Protein AF-A0A6M0LCG8-F1 (afdb_monomer)

Radius of gyration: 19.14 Å; Cα contacts (8 Å, |Δi|>4): 130; chains: 1; bounding box: 50×24×56 Å

Secondary structure (DSSP, 8-state):
-HHHHHHHHHHHHHHHHHHHHHHHHHHHH--HHHHHHHTHHHHHHH-TTS-HHHHHHHHHHHHHHHHHHHHHHHHHHHHHHHHHHSGGGHHHHHHHHHHHHHHHHHHTTTTTHHHHHHHHHHHHHHHHHHHHHHHTT--

Nearest PDB structures (foldseek):
  7unj-assembly1_B  TM=3.112E-01  e=6.927E+00  synthetic construct

pLDDT: mean 85.24, std 6.28, range [54.03, 93.94]

Solvent-accessible surface area (backbone atoms only — not comparable to full-atom values): 7179 Å² total; per-residue (Å²): 108,72,68,56,53,52,53,48,52,50,53,49,48,53,51,47,47,56,56,51,49,49,52,29,50,51,47,66,73,52,50,71,73,60,36,58,76,64,51,41,62,63,51,38,75,75,40,80,84,57,50,75,65,58,49,52,52,49,49,39,51,48,27,51,42,38,53,52,28,52,53,54,32,50,54,30,47,53,52,17,52,58,26,59,75,38,79,90,36,30,73,60,18,23,54,26,23,43,50,28,15,51,41,34,25,62,40,46,73,50,77,42,39,71,59,16,48,53,28,42,52,52,18,52,49,32,50,55,55,47,53,55,56,52,58,67,70,78,106

Sequence (139 aa):
MKRFFFWGNIINWTIMLILIGSVASIFNQQTIETYEKTLFPFFNQINETLTLKESFESVKAMAVTFAIALILTLIFLMIGNYLLSRDRYLLVAMSAFLLCGVITFIGTQGILSINALFFWMSMGFCLYRRNIQLEDVEK

Mean predicted aligned error: 6.44 Å

Foldseek 3Di:
DLVVLLVLLVVLLVVLCVVLVVQLVCLQPDDLVNCVVPPCVVVCVVPVPDDSVRVSVVSNVLSVLSVVLSVLLVVLSVVLSVVSVVLVRLVSSLVSLLVSLVSVCVSNVNPVNVSSVSSNVVSVVSVVSVVVVVVVVVD

Structure (mmCIF, N/CA/C/O backbone):
data_AF-A0A6M0LCG8-F1
#
_entry.id   AF-A0A6M0LCG8-F1
#
loop_
_atom_site.group_PDB
_atom_site.id
_atom_site.type_symbol
_atom_site.label_atom_id
_atom_site.label_alt_id
_atom_site.label_comp_id
_atom_site.label_asym_id
_atom_site.label_entity_id
_atom_site.label_seq_id
_atom_site.pdbx_PDB_ins_code
_atom_site.Cartn_x
_atom_site.Cartn_y
_atom_site.Cartn_z
_atom_site.occupancy
_atom_site.B_iso_or_equiv
_atom_site.auth_seq_id
_atom_site.auth_comp_id
_atom_site.auth_asym_id
_atom_site.auth_atom_id
_atom_site.pdbx_PDB_model_num
ATOM 1 N N . MET A 1 1 ? -14.198 12.683 14.250 1.00 69.44 1 MET A N 1
ATOM 2 C CA . MET A 1 1 ? -13.258 11.600 13.870 1.00 69.44 1 MET A CA 1
ATOM 3 C C . MET A 1 1 ? -13.638 10.830 12.598 1.00 69.44 1 MET A C 1
ATOM 5 O O . MET A 1 1 ? -12.769 10.717 11.750 1.00 69.44 1 MET A O 1
ATOM 9 N N . LYS A 1 2 ? -14.884 10.361 12.370 1.00 71.88 2 LYS A N 1
ATOM 10 C CA . LYS A 1 2 ? -15.228 9.616 11.125 1.00 71.88 2 LYS A CA 1
ATOM 11 C C . LYS A 1 2 ? -14.844 10.340 9.823 1.00 71.88 2 LYS A C 1
ATOM 13 O O . LYS A 1 2 ? -14.242 9.744 8.942 1.00 71.88 2 LYS A O 1
ATOM 18 N N . ARG A 1 3 ? -15.153 11.643 9.728 1.00 80.19 3 ARG A N 1
ATOM 19 C CA . ARG A 1 3 ? -14.800 12.479 8.565 1.00 80.19 3 ARG A CA 1
ATOM 20 C C . ARG A 1 3 ? -13.286 12.580 8.357 1.00 80.19 3 ARG A C 1
ATOM 22 O O . ARG A 1 3 ? -12.849 12.566 7.220 1.00 80.19 3 ARG A O 1
ATOM 29 N N . PHE A 1 4 ? -12.504 12.639 9.436 1.00 83.56 4 PHE A N 1
ATOM 30 C CA . PHE A 1 4 ? -11.043 12.714 9.358 1.00 83.56 4 PHE A CA 1
ATOM 31 C C . PHE A 1 4 ? -10.456 11.454 8.715 1.00 83.56 4 PHE A C 1
ATOM 33 O O . PHE A 1 4 ? -9.719 11.568 7.748 1.00 83.56 4 PHE A O 1
ATOM 40 N N . PHE A 1 5 ? -10.851 10.263 9.177 1.00 81.81 5 PHE A N 1
ATOM 41 C CA . PHE A 1 5 ? -10.382 9.004 8.586 1.00 81.81 5 PHE A CA 1
ATOM 42 C C . PHE A 1 5 ? -10.896 8.792 7.161 1.00 81.81 5 PHE A C 1
ATOM 44 O O . PHE A 1 5 ? -10.146 8.326 6.315 1.00 81.81 5 PHE A O 1
ATOM 51 N N . PHE A 1 6 ? -12.134 9.194 6.860 1.00 84.62 6 PHE A N 1
ATOM 52 C CA . PHE A 1 6 ? -12.662 9.143 5.496 1.00 84.62 6 PHE A CA 1
ATOM 53 C C . PHE A 1 6 ? -11.837 10.005 4.526 1.00 84.62 6 PHE A C 1
ATOM 55 O O . PHE A 1 6 ? -11.365 9.507 3.507 1.00 84.62 6 PHE A O 1
ATOM 62 N N . TRP A 1 7 ? -11.607 11.280 4.860 1.00 88.00 7 TRP A N 1
ATOM 63 C CA . TRP A 1 7 ? -10.782 12.171 4.037 1.00 88.00 7 TRP A CA 1
ATOM 64 C C . TRP A 1 7 ? -9.316 11.736 4.008 1.00 88.00 7 TRP A C 1
ATOM 66 O O . TRP A 1 7 ? -8.704 11.754 2.946 1.00 88.00 7 TRP A O 1
ATOM 76 N N . GLY A 1 8 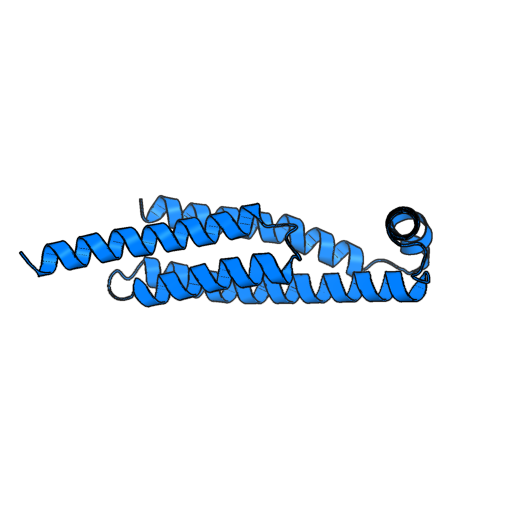? -8.771 11.278 5.137 1.00 89.12 8 GLY A N 1
ATOM 77 C CA . GLY A 1 8 ? -7.412 10.742 5.225 1.00 89.12 8 GLY A CA 1
ATOM 78 C C . GLY A 1 8 ? -7.205 9.528 4.320 1.00 89.12 8 GLY A C 1
ATOM 79 O O . GLY A 1 8 ? -6.218 9.470 3.597 1.00 89.12 8 GLY A O 1
ATOM 80 N N . ASN A 1 9 ? -8.173 8.611 4.275 1.00 88.38 9 ASN A N 1
ATOM 81 C CA . ASN A 1 9 ? -8.171 7.456 3.378 1.00 88.38 9 ASN A CA 1
ATOM 82 C C . ASN A 1 9 ? -8.202 7.860 1.895 1.00 88.38 9 ASN A C 1
ATOM 84 O O . ASN A 1 9 ? -7.503 7.251 1.088 1.00 88.38 9 ASN A O 1
ATOM 88 N N . ILE A 1 10 ? -8.982 8.887 1.534 1.00 89.19 10 ILE A N 1
ATOM 89 C CA . ILE A 1 10 ? -9.024 9.415 0.160 1.00 89.19 10 ILE A CA 1
ATOM 90 C C . ILE A 1 10 ? -7.684 10.050 -0.210 1.00 89.19 10 ILE A C 1
ATOM 92 O O . ILE A 1 10 ? -7.137 9.736 -1.260 1.00 89.19 10 ILE A O 1
ATOM 96 N N . ILE A 1 11 ? -7.130 10.902 0.658 1.00 92.94 11 ILE A N 1
ATOM 97 C CA . ILE A 1 11 ? -5.829 11.547 0.428 1.00 92.94 11 ILE A CA 1
ATOM 98 C C . ILE A 1 11 ? -4.732 10.489 0.279 1.00 92.94 11 ILE A C 1
ATOM 100 O O . ILE A 1 11 ? -3.964 10.540 -0.679 1.00 92.94 11 ILE A O 1
ATOM 104 N N . ASN A 1 12 ? -4.697 9.502 1.181 1.00 90.88 12 ASN A N 1
ATOM 105 C CA . ASN A 1 12 ? -3.750 8.390 1.127 1.00 90.88 12 ASN A CA 1
ATOM 106 C C . ASN A 1 12 ? -3.824 7.658 -0.220 1.00 90.88 12 ASN A C 1
ATOM 108 O O . ASN A 1 12 ? -2.799 7.392 -0.844 1.00 90.88 12 ASN A O 1
ATOM 112 N N . TRP A 1 13 ? -5.036 7.382 -0.699 1.00 89.75 13 TRP A N 1
ATOM 113 C CA . TRP A 1 13 ? -5.242 6.706 -1.973 1.00 89.75 13 TRP A CA 1
ATOM 114 C C . TRP A 1 13 ? -4.858 7.561 -3.185 1.00 89.75 13 TRP A C 1
ATOM 116 O O . TRP A 1 13 ? -4.223 7.056 -4.108 1.00 89.75 13 TRP A O 1
ATOM 126 N N . THR A 1 14 ? -5.150 8.862 -3.171 1.00 91.31 14 THR A N 1
ATOM 127 C CA . THR A 1 14 ? -4.704 9.787 -4.224 1.00 91.31 14 THR A CA 1
ATOM 128 C C . THR A 1 14 ? -3.179 9.839 -4.309 1.00 91.31 14 THR A C 1
ATOM 130 O O . THR A 1 14 ? -2.621 9.811 -5.403 1.00 91.31 14 THR A O 1
ATOM 133 N N . ILE A 1 15 ? -2.487 9.856 -3.166 1.00 90.44 15 ILE A N 1
ATOM 134 C CA . ILE A 1 15 ? -1.021 9.784 -3.128 1.00 90.44 15 ILE A CA 1
ATOM 135 C C . ILE A 1 15 ? -0.541 8.465 -3.747 1.00 90.44 15 ILE A C 1
ATOM 137 O O . ILE A 1 15 ? 0.361 8.481 -4.584 1.00 90.44 15 ILE A O 1
ATOM 141 N N . MET A 1 16 ? -1.166 7.334 -3.401 1.00 89.38 16 MET A N 1
ATOM 142 C CA . MET A 1 16 ? -0.829 6.041 -4.005 1.00 89.38 16 MET A CA 1
ATOM 143 C C . MET A 1 16 ? -1.036 6.029 -5.518 1.00 89.38 16 MET A C 1
ATOM 145 O O . MET A 1 16 ? -0.183 5.507 -6.230 1.00 89.38 16 MET A O 1
ATOM 149 N N . LEU A 1 17 ? -2.123 6.618 -6.021 1.00 89.06 17 LEU A N 1
ATOM 150 C CA . LEU A 1 17 ? -2.353 6.737 -7.459 1.00 89.06 17 LEU A CA 1
ATOM 151 C C . LEU A 1 17 ? -1.254 7.530 -8.154 1.00 89.06 17 LEU A C 1
ATOM 153 O O . LEU A 1 17 ? -0.779 7.107 -9.203 1.00 89.06 17 LEU A O 1
ATOM 157 N N . ILE A 1 18 ? -0.860 8.673 -7.593 1.00 90.00 18 ILE A N 1
ATOM 158 C CA . ILE A 1 18 ? 0.171 9.515 -8.202 1.00 90.00 18 ILE A CA 1
ATOM 159 C C . ILE A 1 18 ? 1.500 8.762 -8.214 1.00 90.00 18 ILE A C 1
ATOM 161 O O . ILE A 1 18 ? 2.142 8.687 -9.258 1.00 90.00 18 ILE A O 1
ATOM 165 N N . LEU A 1 19 ? 1.896 8.162 -7.091 1.00 86.69 19 LEU A N 1
ATOM 166 C CA . LEU A 1 19 ? 3.176 7.464 -6.982 1.00 86.69 19 LEU A CA 1
ATOM 167 C C . LEU A 1 19 ? 3.202 6.192 -7.834 1.00 86.69 19 LEU A C 1
ATOM 169 O O . LEU A 1 19 ? 4.024 6.070 -8.740 1.00 86.69 19 LEU A O 1
ATOM 173 N N . ILE A 1 20 ? 2.281 5.258 -7.591 1.00 86.00 20 ILE A N 1
ATOM 174 C CA . ILE A 1 20 ? 2.269 3.971 -8.290 1.00 86.00 20 ILE A CA 1
ATOM 175 C C . ILE A 1 20 ? 1.852 4.147 -9.747 1.00 86.00 20 ILE A C 1
ATOM 177 O O . ILE A 1 20 ? 2.461 3.546 -10.626 1.00 86.00 20 ILE A O 1
ATOM 181 N N . GLY A 1 21 ? 0.827 4.954 -10.019 1.00 82.56 21 GLY A N 1
ATOM 182 C CA . GLY A 1 21 ? 0.331 5.163 -11.377 1.00 82.56 21 GLY A CA 1
ATOM 183 C C . GLY A 1 21 ? 1.394 5.778 -12.281 1.00 82.56 21 GLY A C 1
ATOM 184 O O . GLY A 1 21 ? 1.576 5.308 -13.403 1.00 82.56 21 GLY A O 1
ATOM 185 N N . SER A 1 22 ? 2.162 6.750 -11.776 1.00 83.94 22 SER A N 1
ATOM 186 C CA . SER A 1 22 ? 3.276 7.328 -12.537 1.00 83.94 22 SER A CA 1
ATOM 187 C C . SER A 1 22 ? 4.377 6.299 -12.788 1.00 83.94 22 SER A C 1
ATOM 189 O O . SER A 1 22 ? 4.801 6.132 -13.928 1.00 83.94 22 SER A O 1
ATOM 191 N N . VAL A 1 23 ? 4.799 5.556 -11.758 1.00 82.12 23 VAL A N 1
ATOM 192 C CA . VAL A 1 23 ? 5.846 4.525 -11.885 1.00 82.12 23 VAL A CA 1
ATOM 193 C C . VAL A 1 23 ? 5.427 3.413 -12.850 1.00 82.12 23 VAL A C 1
ATOM 195 O O . VAL A 1 23 ? 6.178 3.067 -13.760 1.00 82.12 23 VAL A O 1
ATOM 198 N N . ALA A 1 24 ? 4.208 2.890 -12.709 1.00 83.31 24 ALA A N 1
ATOM 199 C CA . ALA A 1 24 ? 3.679 1.852 -13.585 1.00 83.31 24 ALA A CA 1
ATOM 200 C C . ALA A 1 24 ? 3.550 2.344 -15.036 1.00 83.31 24 ALA A C 1
ATOM 202 O O . ALA A 1 24 ? 3.873 1.602 -15.962 1.00 83.31 24 ALA A O 1
ATOM 203 N N . SER A 1 25 ? 3.130 3.597 -15.246 1.00 81.38 25 SER A N 1
ATOM 204 C CA . SER A 1 25 ? 3.049 4.193 -16.582 1.00 81.38 25 SER A CA 1
ATOM 205 C C . SER A 1 25 ? 4.426 4.338 -17.228 1.00 81.38 25 SER A C 1
ATOM 207 O O . SER A 1 25 ? 4.582 3.977 -18.394 1.00 81.38 25 SER A O 1
ATOM 209 N N . ILE A 1 26 ? 5.420 4.828 -16.478 1.00 83.81 26 ILE A N 1
ATOM 210 C CA . ILE A 1 26 ? 6.801 4.972 -16.959 1.00 83.81 26 ILE A CA 1
ATOM 211 C C . ILE A 1 26 ? 7.334 3.604 -17.387 1.00 83.81 26 ILE A C 1
ATOM 213 O O . ILE A 1 26 ? 7.733 3.441 -18.535 1.00 83.81 26 ILE A O 1
ATOM 217 N N . PHE A 1 27 ? 7.256 2.597 -16.516 1.00 81.94 27 PHE A N 1
ATOM 218 C CA . PHE A 1 27 ? 7.800 1.266 -16.798 1.00 81.94 27 PHE A CA 1
ATOM 219 C C . PHE A 1 27 ? 7.083 0.535 -17.938 1.00 81.94 27 PHE A C 1
ATOM 221 O O . PHE A 1 27 ? 7.718 -0.206 -18.688 1.00 81.94 27 PHE A O 1
ATOM 228 N N . ASN A 1 28 ? 5.775 0.740 -18.105 1.00 80.38 28 ASN A N 1
ATOM 229 C CA . ASN A 1 28 ? 5.025 0.060 -19.158 1.00 80.38 28 ASN A CA 1
ATOM 230 C C . ASN A 1 28 ? 5.281 0.665 -20.552 1.00 80.38 28 ASN A C 1
ATOM 232 O O . ASN A 1 28 ? 5.355 -0.067 -21.539 1.00 80.38 28 ASN A O 1
ATOM 236 N N . GLN A 1 29 ? 5.451 1.989 -20.639 1.00 81.75 29 GLN A N 1
ATOM 237 C CA . GLN A 1 29 ? 5.691 2.697 -21.906 1.00 81.75 29 GLN A CA 1
ATOM 238 C C . GLN A 1 29 ? 7.163 2.684 -22.342 1.00 81.75 29 GLN A C 1
ATOM 240 O O . GLN A 1 29 ? 7.472 3.020 -23.485 1.00 81.75 29 GLN A O 1
ATOM 245 N N . GLN A 1 30 ? 8.079 2.300 -21.453 1.00 82.44 30 GLN A N 1
ATOM 246 C CA . GLN A 1 30 ? 9.508 2.332 -21.728 1.00 82.44 30 GLN A CA 1
ATOM 247 C C . GLN A 1 30 ? 9.928 1.244 -22.729 1.00 82.44 30 GLN A C 1
ATOM 249 O O . GLN A 1 30 ? 9.532 0.078 -22.627 1.00 82.44 30 GLN A O 1
ATOM 254 N N . THR A 1 31 ? 10.767 1.623 -23.696 1.00 84.75 31 THR A N 1
ATOM 255 C CA . THR A 1 31 ? 11.437 0.682 -24.602 1.00 84.75 31 THR A CA 1
ATOM 256 C C . THR A 1 31 ? 12.674 0.088 -23.934 1.00 84.75 31 THR A C 1
ATOM 258 O O . THR A 1 31 ? 13.234 0.662 -22.996 1.00 84.75 31 THR A O 1
ATOM 261 N N . ILE A 1 32 ? 13.131 -1.060 -24.438 1.00 83.38 32 ILE A N 1
ATOM 262 C CA . ILE A 1 32 ? 14.312 -1.734 -23.888 1.00 83.38 32 ILE A CA 1
ATOM 263 C C . ILE A 1 32 ? 15.585 -0.879 -24.028 1.00 83.38 32 ILE A C 1
ATOM 265 O O . ILE A 1 32 ? 16.391 -0.842 -23.107 1.00 83.38 32 ILE A O 1
ATOM 269 N N . GLU A 1 33 ? 15.716 -0.099 -25.107 1.00 84.94 33 GLU A N 1
ATOM 270 C CA . GLU A 1 33 ? 16.847 0.820 -25.315 1.00 84.94 33 GLU A CA 1
ATOM 271 C C . GLU A 1 33 ? 16.861 1.970 -24.299 1.00 84.94 33 GLU A C 1
ATOM 273 O O . GLU A 1 33 ? 17.912 2.364 -23.790 1.00 84.94 33 GLU A O 1
ATOM 278 N N . THR A 1 34 ? 15.690 2.531 -23.977 1.00 83.62 34 THR A N 1
ATOM 279 C CA . THR A 1 34 ? 15.596 3.565 -22.940 1.00 83.62 34 THR A CA 1
ATOM 280 C C . THR A 1 34 ? 15.857 2.965 -21.562 1.00 83.62 34 THR A C 1
ATOM 282 O O . THR A 1 34 ? 16.469 3.615 -20.717 1.00 83.62 34 THR A O 1
ATOM 285 N N . TYR A 1 35 ? 15.412 1.734 -21.313 1.00 83.94 35 TYR A N 1
ATOM 286 C CA . TYR A 1 35 ? 15.680 1.002 -20.075 1.00 83.94 35 TYR A CA 1
ATOM 287 C C . TYR A 1 35 ? 17.171 0.737 -19.855 1.00 83.94 35 TYR A C 1
ATOM 289 O O . TYR A 1 35 ? 17.684 1.050 -18.779 1.00 83.94 35 TYR A O 1
ATOM 297 N N . GLU A 1 36 ? 17.868 0.267 -20.889 1.00 85.94 36 GLU A N 1
ATOM 298 C CA . GLU A 1 36 ? 19.310 0.000 -20.874 1.00 85.94 36 GLU A CA 1
ATOM 299 C C . GLU A 1 36 ? 20.129 1.219 -20.441 1.00 85.94 36 GLU A C 1
ATOM 301 O O . GLU A 1 36 ? 21.064 1.101 -19.655 1.00 85.94 36 GLU A O 1
ATOM 306 N N . LYS A 1 37 ? 19.756 2.409 -20.918 1.00 85.00 37 LYS A N 1
ATOM 307 C CA . LYS A 1 37 ? 20.506 3.643 -20.643 1.00 85.00 37 LYS A CA 1
ATOM 308 C C . LYS A 1 37 ? 20.160 4.306 -19.314 1.00 85.00 37 LYS A C 1
ATOM 310 O O . LYS A 1 37 ? 20.936 5.129 -18.842 1.00 85.00 37 LYS A O 1
ATOM 315 N N . THR A 1 38 ? 18.994 4.011 -18.741 1.00 84.75 38 THR A N 1
ATOM 316 C CA . THR A 1 38 ? 18.476 4.756 -17.580 1.00 84.75 38 THR A CA 1
ATOM 317 C C . THR A 1 38 ? 18.417 3.910 -16.322 1.00 84.75 38 THR A C 1
ATOM 319 O O . THR A 1 38 ? 19.025 4.280 -15.328 1.00 84.75 38 THR A O 1
ATOM 322 N N . LEU A 1 39 ? 17.705 2.783 -16.351 1.00 80.94 39 LEU A N 1
ATOM 323 C CA . LEU A 1 39 ? 17.372 1.992 -15.165 1.00 80.94 39 LEU A CA 1
ATOM 324 C C . LEU A 1 39 ? 18.285 0.780 -15.007 1.00 80.94 39 LEU A C 1
ATOM 326 O O . LEU A 1 39 ? 18.647 0.430 -13.884 1.00 80.94 39 LEU A O 1
ATOM 330 N N . PHE A 1 40 ? 18.694 0.165 -16.116 1.00 82.56 40 PHE A N 1
ATOM 331 C CA . PHE A 1 40 ? 19.560 -1.007 -16.085 1.00 82.56 40 PHE A CA 1
ATOM 332 C C . PHE A 1 40 ? 20.886 -0.791 -15.334 1.00 82.56 40 PHE A C 1
ATOM 334 O O . PHE A 1 40 ? 21.236 -1.676 -14.560 1.00 82.56 40 PHE A O 1
ATOM 341 N N . PRO A 1 41 ? 21.595 0.355 -15.435 1.00 84.06 41 PRO A N 1
ATOM 342 C CA . PRO A 1 41 ? 22.836 0.562 -14.686 1.00 84.06 41 PRO A CA 1
ATOM 343 C C . PRO A 1 41 ? 22.621 0.512 -13.169 1.00 84.06 41 PRO A C 1
ATOM 345 O O . PRO A 1 41 ? 23.448 -0.045 -12.453 1.00 84.06 41 PRO A O 1
ATOM 348 N N . PHE A 1 42 ? 21.489 1.034 -12.682 1.00 81.56 42 PHE A N 1
ATOM 349 C CA . PHE A 1 42 ? 21.137 0.980 -11.262 1.00 81.56 42 PHE A CA 1
ATOM 350 C C . PHE A 1 42 ? 20.791 -0.443 -10.819 1.00 81.56 42 PHE A C 1
ATOM 352 O O . PHE A 1 42 ? 21.254 -0.887 -9.773 1.00 81.56 42 PHE A O 1
ATOM 359 N N . PHE A 1 43 ? 20.007 -1.179 -11.611 1.00 77.81 43 PHE A N 1
ATOM 360 C CA . PHE A 1 43 ? 19.632 -2.554 -11.268 1.00 77.81 43 PHE A CA 1
ATOM 361 C C . PHE A 1 43 ? 20.806 -3.532 -11.377 1.00 77.81 43 PHE A C 1
ATOM 363 O O . PHE A 1 43 ? 20.936 -4.414 -10.533 1.00 77.81 43 PHE A O 1
ATOM 370 N N . ASN A 1 44 ? 21.687 -3.346 -12.358 1.00 78.69 44 ASN A N 1
ATOM 371 C CA . ASN A 1 44 ? 22.866 -4.185 -12.553 1.00 78.69 44 ASN A CA 1
ATOM 372 C C . ASN A 1 44 ? 23.899 -3.995 -11.429 1.00 78.69 44 ASN A C 1
ATOM 374 O O . ASN A 1 44 ? 24.516 -4.961 -11.005 1.00 78.69 44 ASN A O 1
ATOM 378 N N . GLN A 1 45 ? 24.030 -2.781 -10.876 1.00 78.31 45 GLN A N 1
ATOM 379 C CA . GLN A 1 45 ? 24.849 -2.541 -9.675 1.00 78.31 45 GLN A CA 1
ATOM 380 C C . GLN A 1 45 ? 24.333 -3.279 -8.433 1.00 78.31 45 GLN A C 1
ATOM 382 O O . GLN A 1 45 ? 25.106 -3.575 -7.527 1.00 78.31 45 GLN A O 1
ATOM 387 N N . ILE A 1 46 ? 23.026 -3.541 -8.367 1.00 74.19 46 ILE A N 1
ATOM 388 C CA . ILE A 1 46 ? 22.392 -4.226 -7.234 1.00 74.19 46 ILE A CA 1
ATOM 3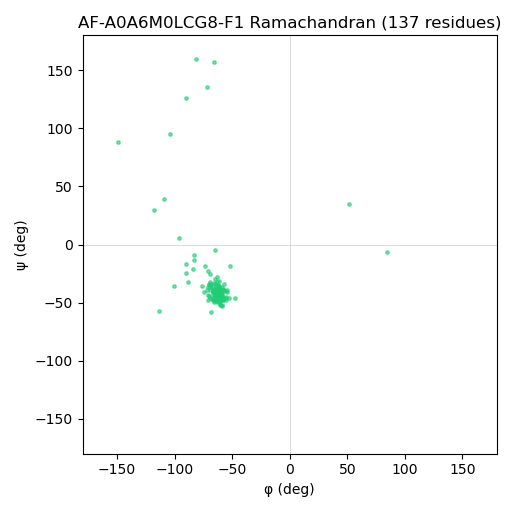89 C C . ILE A 1 46 ? 22.414 -5.744 -7.440 1.00 74.19 46 ILE A C 1
ATOM 391 O O . ILE A 1 46 ? 22.494 -6.492 -6.467 1.00 74.19 46 ILE A O 1
ATOM 395 N N . ASN A 1 47 ? 22.328 -6.211 -8.689 1.00 66.56 47 ASN A N 1
ATOM 396 C CA . ASN A 1 47 ? 22.266 -7.631 -9.001 1.00 66.56 47 ASN A CA 1
ATOM 397 C C . ASN A 1 47 ? 22.905 -7.938 -10.368 1.00 66.56 47 ASN A C 1
ATOM 399 O O . ASN A 1 47 ? 22.219 -7.995 -11.388 1.00 66.56 47 ASN A O 1
ATOM 403 N N . GLU A 1 48 ? 24.219 -8.182 -10.368 1.00 72.38 48 GLU A N 1
ATOM 404 C CA . GLU A 1 48 ? 25.046 -8.424 -11.570 1.00 72.38 48 GLU A CA 1
ATOM 405 C C . GLU A 1 48 ? 24.683 -9.708 -12.344 1.00 72.38 48 GLU A C 1
ATOM 407 O O . GLU A 1 48 ? 25.250 -10.006 -13.394 1.00 72.38 48 GLU A O 1
ATOM 412 N N . THR A 1 49 ? 23.752 -10.504 -11.816 1.00 74.62 49 THR A N 1
ATOM 413 C CA . THR A 1 49 ? 23.371 -11.811 -12.366 1.00 74.62 49 THR A CA 1
ATOM 414 C C . THR A 1 49 ? 22.240 -11.745 -13.391 1.00 74.62 49 THR A C 1
ATOM 416 O O . THR A 1 49 ? 22.050 -12.705 -14.134 1.00 74.62 49 THR A O 1
ATOM 419 N N . LEU A 1 50 ? 21.492 -10.638 -13.448 1.00 76.50 50 LEU A N 1
ATOM 420 C CA . LEU A 1 50 ? 20.343 -10.494 -14.342 1.00 76.50 50 LEU A CA 1
ATOM 421 C C . LEU A 1 50 ? 20.767 -9.921 -15.692 1.00 76.50 50 LEU A C 1
ATOM 423 O O . LEU A 1 50 ? 21.331 -8.828 -15.778 1.00 76.50 50 LEU A O 1
ATOM 427 N N . THR A 1 51 ? 20.418 -10.615 -16.773 1.00 85.44 51 THR A N 1
ATOM 428 C CA . THR A 1 51 ? 20.606 -10.065 -18.119 1.00 85.44 51 THR A CA 1
ATOM 429 C C . THR A 1 51 ? 19.699 -8.847 -18.347 1.00 85.44 51 THR A C 1
ATOM 431 O O . THR A 1 51 ? 18.648 -8.701 -17.716 1.00 85.44 51 THR A O 1
ATOM 434 N N . LEU A 1 52 ? 20.064 -7.974 -19.298 1.00 84.12 52 LEU A N 1
ATOM 435 C CA . LEU A 1 52 ? 19.266 -6.797 -19.684 1.00 84.12 52 LEU A CA 1
ATOM 436 C C . LEU A 1 52 ? 17.786 -7.143 -19.898 1.00 84.12 52 LEU A C 1
ATOM 438 O O . LEU A 1 52 ? 16.893 -6.445 -19.414 1.00 84.12 52 LEU A O 1
ATOM 442 N N . LYS A 1 53 ? 17.539 -8.236 -20.625 1.00 85.62 53 LYS A N 1
ATOM 443 C CA . LYS A 1 53 ? 16.198 -8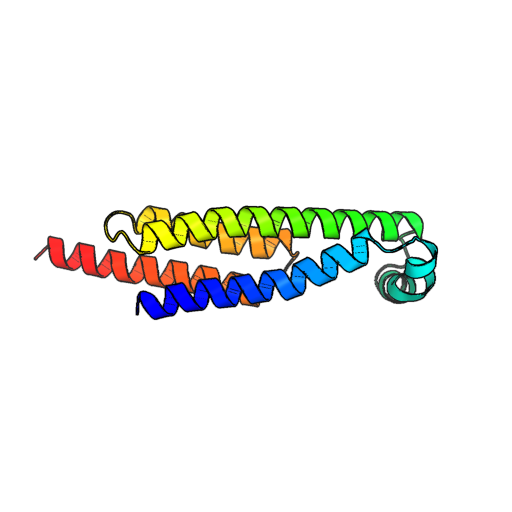.682 -20.991 1.00 85.62 53 LYS A CA 1
ATOM 444 C C . LYS A 1 53 ? 15.412 -9.180 -19.777 1.00 85.62 53 LYS A C 1
ATOM 446 O O . LYS A 1 53 ? 14.269 -8.771 -19.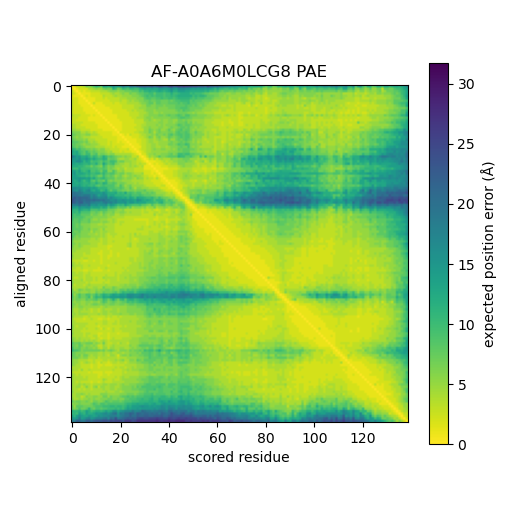605 1.00 85.62 53 LYS A O 1
ATOM 451 N N . GLU A 1 54 ? 16.021 -9.998 -18.923 1.00 85.50 54 GLU A N 1
ATOM 452 C CA . GLU A 1 54 ? 15.373 -10.512 -17.706 1.00 85.50 54 GLU A CA 1
ATOM 453 C C . GLU A 1 54 ? 15.047 -9.388 -16.719 1.00 85.50 54 GLU A C 1
ATOM 455 O O . GLU A 1 54 ? 13.972 -9.372 -16.117 1.00 85.50 54 GLU A O 1
ATOM 460 N N . SER A 1 55 ? 15.943 -8.409 -16.590 1.00 85.62 55 SER A N 1
ATOM 461 C CA . SER A 1 55 ? 15.734 -7.240 -15.736 1.00 85.62 55 SER A CA 1
ATOM 462 C C . SER A 1 55 ? 14.597 -6.354 -16.266 1.00 85.62 55 SER A C 1
ATOM 464 O O . SER A 1 55 ? 13.697 -5.960 -15.519 1.00 85.62 55 SER A O 1
ATOM 466 N N . PHE A 1 56 ? 14.553 -6.127 -17.583 1.00 86.12 56 PHE A N 1
ATOM 467 C CA . PHE A 1 56 ? 13.466 -5.394 -18.236 1.00 86.12 56 PHE A CA 1
ATOM 468 C C . PHE A 1 56 ? 12.104 -6.091 -18.086 1.00 86.12 56 PHE A C 1
ATOM 470 O O . PHE A 1 56 ? 11.106 -5.446 -17.753 1.00 86.12 56 PHE A O 1
ATOM 477 N N . GLU A 1 57 ? 12.051 -7.409 -18.293 1.00 86.88 57 GLU A N 1
ATOM 478 C CA . GLU A 1 57 ? 10.834 -8.205 -18.102 1.00 86.88 57 GLU A CA 1
ATOM 479 C C . GLU A 1 57 ? 10.372 -8.186 -16.638 1.00 86.88 57 GLU A C 1
ATOM 481 O O . GLU A 1 57 ? 9.181 -8.011 -16.372 1.00 86.88 57 GLU A O 1
ATOM 486 N N . SER A 1 58 ? 11.307 -8.259 -15.688 1.00 85.69 58 SER A N 1
ATOM 487 C CA . SER A 1 58 ? 11.014 -8.171 -14.253 1.00 85.69 58 SER A CA 1
ATOM 488 C C . SER A 1 58 ? 10.401 -6.821 -13.874 1.00 85.69 58 SER A C 1
ATOM 490 O O . SER A 1 58 ? 9.391 -6.774 -13.172 1.00 85.69 58 SER A O 1
ATOM 492 N N . VAL A 1 59 ? 10.942 -5.713 -14.389 1.00 85.50 59 VAL A N 1
ATOM 493 C CA . VAL A 1 59 ? 10.404 -4.365 -14.136 1.00 85.50 59 VAL A CA 1
ATOM 494 C C . VAL A 1 59 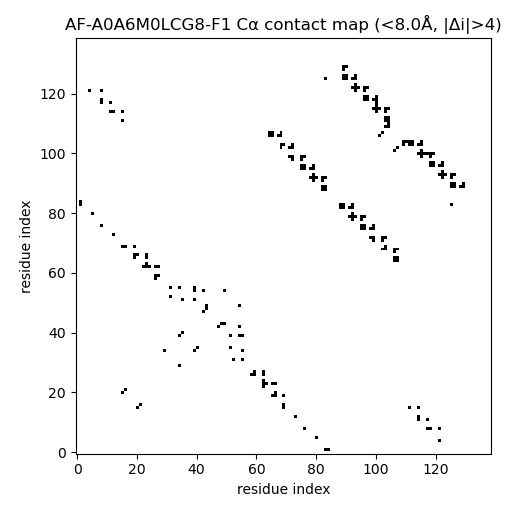? 9.004 -4.194 -14.735 1.00 85.50 59 VAL A C 1
ATOM 496 O O . VAL A 1 59 ? 8.123 -3.612 -14.094 1.00 85.50 59 VAL A O 1
ATOM 499 N N . LYS A 1 60 ? 8.743 -4.762 -15.919 1.00 86.25 60 LYS A N 1
ATOM 500 C CA . LYS A 1 60 ? 7.385 -4.792 -16.486 1.00 86.25 60 LYS A CA 1
ATOM 501 C C . LYS A 1 60 ? 6.424 -5.631 -15.650 1.00 86.25 60 LYS A C 1
ATOM 503 O O . LYS A 1 60 ? 5.299 -5.193 -15.405 1.00 86.25 60 LYS A O 1
ATOM 508 N N . ALA A 1 61 ? 6.856 -6.794 -15.170 1.00 86.75 61 ALA A N 1
ATOM 509 C CA . ALA A 1 61 ? 6.050 -7.621 -14.278 1.00 86.75 61 ALA A CA 1
ATOM 510 C C . ALA A 1 61 ? 5.718 -6.876 -12.970 1.00 86.75 61 ALA A C 1
ATOM 512 O O . ALA A 1 61 ? 4.561 -6.873 -12.544 1.00 86.75 61 ALA A O 1
ATOM 513 N N . MET A 1 62 ? 6.686 -6.154 -12.389 1.00 85.38 62 MET A N 1
ATOM 514 C CA . MET A 1 62 ? 6.458 -5.291 -11.224 1.00 85.38 62 MET A CA 1
ATOM 515 C C . MET A 1 62 ? 5.399 -4.222 -11.512 1.00 85.38 62 MET A C 1
ATOM 517 O O . MET A 1 62 ? 4.445 -4.089 -10.745 1.00 85.38 62 MET A O 1
ATOM 521 N N . ALA A 1 63 ? 5.497 -3.518 -12.644 1.00 86.50 63 ALA A N 1
ATOM 522 C CA . ALA A 1 63 ? 4.517 -2.506 -13.043 1.00 86.50 63 ALA A CA 1
ATOM 523 C C . ALA A 1 63 ? 3.086 -3.070 -13.147 1.00 86.50 63 ALA A C 1
ATOM 525 O O . ALA A 1 63 ? 2.128 -2.426 -12.712 1.00 86.50 63 ALA A O 1
ATOM 526 N N . VAL A 1 64 ? 2.933 -4.294 -13.662 1.00 87.56 64 VAL A N 1
ATOM 527 C CA . VAL A 1 64 ? 1.633 -4.983 -13.715 1.00 87.56 64 VAL A CA 1
ATOM 528 C C . VAL A 1 64 ? 1.130 -5.316 -12.310 1.00 87.56 64 VAL A C 1
ATOM 530 O O . VAL A 1 64 ? -0.020 -5.012 -11.986 1.00 87.56 64 VAL A O 1
ATOM 533 N N . THR A 1 65 ? 1.974 -5.882 -11.441 1.00 87.75 65 THR A N 1
ATOM 534 C CA . THR A 1 65 ? 1.576 -6.192 -10.053 1.00 87.75 65 THR A CA 1
ATOM 535 C C . THR A 1 65 ? 1.183 -4.944 -9.262 1.00 87.75 65 THR A C 1
ATOM 537 O O . THR A 1 65 ? 0.211 -4.971 -8.508 1.00 87.75 65 THR A O 1
ATOM 540 N N . PHE A 1 66 ? 1.859 -3.822 -9.506 1.00 87.62 66 PHE A N 1
ATOM 541 C CA . PHE A 1 66 ? 1.547 -2.515 -8.937 1.00 87.62 66 PHE A CA 1
ATOM 542 C C . PHE A 1 66 ? 0.170 -2.006 -9.372 1.00 87.62 66 PHE A C 1
ATOM 544 O O . PHE A 1 66 ? -0.619 -1.562 -8.535 1.00 87.62 66 PHE A O 1
ATOM 551 N N . ALA A 1 67 ? -0.154 -2.119 -10.662 1.00 86.94 67 ALA A N 1
ATOM 552 C CA . ALA A 1 67 ? -1.465 -1.743 -11.183 1.00 86.94 67 ALA A CA 1
ATOM 553 C C . ALA A 1 67 ? -2.590 -2.615 -10.595 1.00 86.94 67 ALA A C 1
ATOM 555 O O . ALA A 1 67 ? -3.628 -2.096 -10.179 1.00 86.94 67 ALA A O 1
ATOM 556 N N . ILE A 1 68 ? -2.372 -3.929 -10.493 1.00 89.69 68 ILE A N 1
ATOM 557 C CA . ILE A 1 68 ? -3.335 -4.856 -9.879 1.00 89.69 68 ILE A CA 1
ATOM 558 C C . ILE A 1 68 ? -3.553 -4.504 -8.400 1.00 89.69 68 ILE A C 1
ATOM 560 O O . ILE A 1 68 ? -4.698 -4.417 -7.950 1.00 89.69 68 ILE A O 1
ATOM 564 N N . ALA A 1 69 ? -2.477 -4.246 -7.652 1.00 90.00 69 ALA A N 1
ATOM 565 C CA . ALA A 1 69 ? -2.558 -3.854 -6.248 1.00 90.00 69 ALA A CA 1
ATOM 566 C C . ALA A 1 69 ? -3.330 -2.537 -6.061 1.00 90.00 69 ALA A C 1
ATOM 568 O O . ALA A 1 69 ? -4.176 -2.445 -5.169 1.00 90.00 69 ALA A O 1
ATOM 569 N N . LEU A 1 70 ? -3.112 -1.540 -6.925 1.00 88.81 70 LEU A N 1
ATOM 570 C CA . LEU A 1 70 ? -3.867 -0.280 -6.923 1.00 88.81 70 LEU A CA 1
ATOM 571 C C . LEU A 1 70 ? -5.372 -0.488 -7.121 1.00 88.81 70 LEU A C 1
ATOM 573 O O . LEU A 1 70 ? -6.184 0.105 -6.411 1.00 88.81 70 LEU A O 1
ATOM 577 N N . ILE A 1 71 ? -5.756 -1.322 -8.088 1.00 91.19 71 ILE A N 1
ATOM 578 C CA . ILE A 1 71 ? -7.169 -1.567 -8.397 1.00 91.19 71 ILE A CA 1
ATOM 579 C C . ILE A 1 71 ? -7.839 -2.311 -7.241 1.00 91.19 71 ILE A C 1
ATOM 581 O O . ILE A 1 71 ? -8.910 -1.911 -6.781 1.00 91.19 71 ILE A O 1
ATOM 585 N N . LEU A 1 72 ? -7.201 -3.365 -6.730 1.00 91.81 72 LEU A N 1
ATOM 586 C CA . LEU A 1 72 ? -7.736 -4.127 -5.604 1.00 91.81 72 LEU A CA 1
ATOM 587 C C . LEU A 1 72 ? -7.881 -3.251 -4.358 1.00 91.81 72 LEU A C 1
ATOM 589 O O . LEU A 1 72 ? -8.941 -3.244 -3.732 1.00 91.81 72 LEU A O 1
ATOM 593 N N . THR A 1 73 ? -6.853 -2.470 -4.022 1.00 91.75 73 THR A N 1
ATOM 594 C CA . THR A 1 73 ? -6.906 -1.557 -2.871 1.00 91.75 73 THR A CA 1
ATOM 595 C C . THR A 1 73 ? -7.998 -0.506 -3.031 1.00 91.75 73 THR A C 1
ATOM 597 O O . THR A 1 73 ? -8.691 -0.233 -2.057 1.00 91.75 73 THR A O 1
ATOM 600 N N . LEU A 1 74 ? -8.240 0.022 -4.238 1.00 91.12 74 LEU A N 1
ATOM 601 C CA . LEU A 1 74 ? -9.363 0.929 -4.500 1.00 91.12 74 LEU A CA 1
ATOM 602 C C . LEU A 1 74 ? -10.718 0.270 -4.203 1.00 91.12 74 LEU A C 1
ATOM 604 O O . LEU A 1 74 ? -11.565 0.874 -3.542 1.00 91.12 74 LEU A O 1
ATOM 608 N N . ILE A 1 75 ? -10.933 -0.961 -4.673 1.00 93.00 75 ILE A N 1
ATOM 609 C CA . ILE A 1 75 ? -12.197 -1.684 -4.465 1.00 93.00 75 ILE A CA 1
ATOM 610 C C . ILE A 1 75 ? -12.451 -1.874 -2.966 1.00 93.00 75 ILE A C 1
ATOM 612 O O . ILE A 1 75 ? -13.513 -1.498 -2.460 1.00 93.00 75 ILE A O 1
ATOM 616 N N . PHE A 1 76 ? -11.462 -2.392 -2.234 1.00 92.38 76 PHE A N 1
ATOM 617 C CA . PHE A 1 76 ? -11.578 -2.588 -0.789 1.00 92.38 76 PHE A CA 1
ATOM 618 C C . PHE A 1 76 ? -11.706 -1.268 -0.028 1.00 92.38 76 PHE A C 1
ATOM 620 O O . PHE A 1 76 ? -12.454 -1.202 0.946 1.00 92.38 76 PHE A O 1
ATOM 627 N N . LEU A 1 77 ? -11.056 -0.199 -0.486 1.00 92.06 77 LEU A N 1
ATOM 628 C CA . LEU A 1 77 ? -11.170 1.130 0.106 1.00 92.06 77 LEU A CA 1
ATOM 629 C C . LEU A 1 77 ? -12.582 1.697 -0.033 1.00 92.06 77 LEU A C 1
ATOM 631 O O . LEU A 1 77 ? -13.117 2.235 0.938 1.00 92.06 77 LEU A O 1
ATOM 635 N N . MET A 1 78 ? -13.202 1.572 -1.210 1.00 90.62 78 MET A N 1
ATOM 636 C CA . MET A 1 78 ? -14.585 2.008 -1.425 1.00 90.62 78 MET A CA 1
ATOM 637 C C . MET A 1 78 ? -15.550 1.235 -0.526 1.00 90.62 78 MET A C 1
ATOM 639 O O . MET A 1 78 ? -16.377 1.846 0.155 1.00 90.62 78 MET A O 1
ATOM 643 N N . ILE A 1 79 ? -15.400 -0.091 -0.465 1.00 90.12 79 ILE A N 1
ATOM 644 C CA . ILE A 1 79 ? -16.201 -0.960 0.405 1.00 90.12 79 ILE A CA 1
ATOM 645 C C . ILE A 1 79 ? -15.991 -0.577 1.878 1.00 90.12 79 ILE A C 1
ATOM 647 O O . ILE A 1 79 ? -16.958 -0.351 2.605 1.00 90.12 79 ILE A O 1
ATOM 651 N N . GLY A 1 80 ? -14.738 -0.434 2.312 1.00 88.44 80 GLY A N 1
ATOM 652 C CA . GLY A 1 80 ? -14.367 -0.083 3.681 1.00 88.44 80 GLY A CA 1
ATOM 653 C C . GLY A 1 80 ? -14.899 1.283 4.105 1.00 88.44 80 GLY A C 1
ATOM 654 O O . GLY A 1 80 ? -15.490 1.401 5.175 1.00 88.44 80 GLY A O 1
ATOM 655 N N . ASN A 1 81 ? -14.779 2.303 3.253 1.00 88.44 81 ASN A N 1
ATOM 656 C CA . ASN A 1 81 ? -15.313 3.639 3.524 1.00 88.44 81 ASN A CA 1
ATOM 657 C C . ASN A 1 81 ? -16.848 3.656 3.560 1.00 88.44 81 ASN A C 1
ATOM 659 O O . ASN A 1 81 ? -17.424 4.286 4.448 1.00 88.44 81 ASN A O 1
ATOM 663 N N . TYR A 1 82 ? -17.518 2.944 2.650 1.00 88.19 82 TYR A N 1
ATOM 664 C CA . TYR A 1 82 ? -18.977 2.816 2.666 1.00 88.19 82 TYR A CA 1
ATOM 665 C C . TYR A 1 82 ? -19.477 2.148 3.955 1.00 88.19 82 TYR A C 1
ATOM 667 O O . TYR A 1 82 ? -20.429 2.614 4.589 1.00 88.19 82 TYR A O 1
ATOM 675 N N . LEU A 1 83 ? -18.807 1.076 4.382 1.00 86.44 83 LE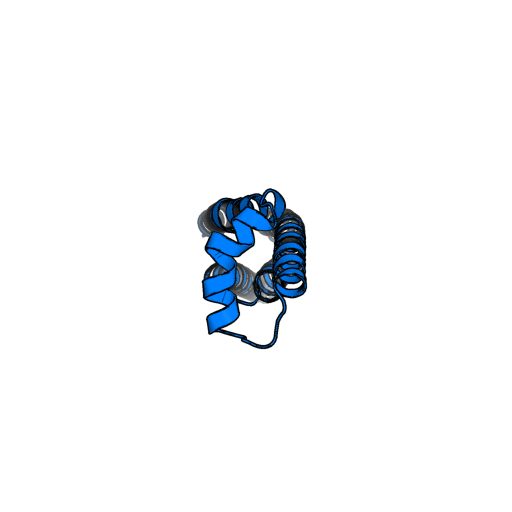U A N 1
ATOM 676 C CA . LEU A 1 83 ? -19.127 0.370 5.620 1.00 86.44 83 LEU A CA 1
ATOM 677 C C . LEU A 1 83 ? -18.768 1.196 6.858 1.00 86.44 83 LEU A C 1
ATOM 679 O O . LEU A 1 83 ? -19.508 1.162 7.832 1.00 86.44 83 LEU A O 1
ATOM 683 N N . LEU A 1 84 ? -17.703 2.001 6.820 1.00 84.56 84 LEU A N 1
ATOM 684 C CA . LEU A 1 84 ? -17.333 2.912 7.908 1.00 84.56 84 LEU A CA 1
ATOM 685 C C . LEU A 1 84 ? -18.417 3.966 8.180 1.00 84.56 84 LEU A C 1
ATOM 687 O O . LEU A 1 84 ? -18.606 4.390 9.325 1.00 84.56 84 LEU A O 1
ATOM 691 N N . SER A 1 85 ? -19.149 4.380 7.143 1.00 79.94 85 SER A N 1
ATOM 692 C CA . SER A 1 85 ? -20.323 5.246 7.287 1.00 79.94 85 SER A CA 1
ATOM 693 C C . SER A 1 85 ? -21.498 4.538 7.969 1.00 79.94 85 SER A C 1
ATOM 695 O O . SER A 1 85 ? -22.326 5.205 8.591 1.00 79.94 85 SER A O 1
ATOM 697 N N . ARG A 1 86 ? -21.572 3.203 7.893 1.00 79.38 86 ARG A N 1
ATOM 698 C CA . ARG A 1 86 ? -22.613 2.378 8.516 1.00 79.38 86 ARG A CA 1
ATOM 699 C C . ARG A 1 86 ? -22.073 1.689 9.765 1.00 79.38 86 ARG A C 1
ATOM 701 O O . ARG A 1 86 ? -21.556 0.581 9.720 1.00 79.38 86 ARG A O 1
ATOM 708 N N . ASP A 1 87 ? -22.314 2.317 10.910 1.00 75.38 87 ASP A N 1
ATOM 709 C CA . ASP A 1 87 ? -21.870 1.866 12.238 1.00 75.38 87 ASP A CA 1
ATOM 710 C C . ASP A 1 87 ? -22.218 0.412 12.605 1.00 75.38 87 ASP A C 1
ATOM 712 O O . ASP A 1 87 ? -21.582 -0.157 13.480 1.00 75.38 87 ASP A O 1
ATOM 716 N N . ARG A 1 88 ? -23.176 -0.213 11.914 1.00 77.56 88 ARG A N 1
ATOM 717 C CA . ARG A 1 88 ? -23.543 -1.624 12.090 1.00 77.56 88 ARG A CA 1
ATOM 718 C C . ARG A 1 88 ? -22.482 -2.613 11.573 1.00 77.56 88 ARG A C 1
ATOM 720 O O . ARG A 1 88 ? -22.463 -3.753 12.019 1.00 77.56 88 ARG A O 1
ATOM 727 N N . TYR A 1 89 ? -21.610 -2.215 10.642 1.00 82.56 89 TYR A N 1
ATOM 728 C CA . TYR A 1 89 ? -20.713 -3.136 9.923 1.00 82.56 89 TYR A CA 1
ATOM 729 C C . TYR A 1 89 ? -19.219 -2.864 10.157 1.00 82.56 89 TYR A C 1
ATOM 731 O O . TYR A 1 89 ? -18.388 -3.153 9.293 1.00 82.56 89 TYR A O 1
ATOM 739 N N . LEU A 1 90 ? -18.854 -2.339 11.332 1.00 82.88 90 LEU A N 1
ATOM 740 C CA . LEU A 1 90 ? -17.464 -1.988 11.658 1.00 82.88 90 LEU A CA 1
ATOM 741 C C . LEU A 1 90 ? -16.489 -3.171 11.540 1.00 82.88 90 LEU A C 1
ATOM 743 O O . LEU A 1 90 ? -15.364 -2.979 11.092 1.00 82.88 90 LEU A O 1
ATOM 747 N N . LEU A 1 91 ? -16.927 -4.393 11.859 1.00 83.75 91 LEU A N 1
ATOM 748 C CA . LEU A 1 91 ? -16.133 -5.616 11.678 1.00 83.75 91 LEU A CA 1
ATOM 749 C C . LEU A 1 91 ? -15.719 -5.849 10.220 1.00 83.75 91 LEU A C 1
ATOM 751 O O . LEU A 1 91 ? -14.567 -6.166 9.930 1.00 83.75 91 LEU A O 1
ATOM 755 N N . VAL A 1 92 ? -16.661 -5.665 9.297 1.00 86.75 92 VAL A N 1
ATOM 756 C CA . VAL A 1 92 ? -16.407 -5.855 7.867 1.00 86.75 92 VAL A CA 1
ATOM 757 C C . VAL A 1 92 ? -15.531 -4.712 7.347 1.00 86.75 92 VAL A C 1
ATOM 759 O O . VAL A 1 92 ? -14.574 -4.962 6.616 1.00 86.75 92 VAL A O 1
ATOM 762 N N . ALA A 1 93 ? -15.770 -3.477 7.805 1.00 87.44 93 ALA A N 1
ATOM 763 C CA . ALA A 1 93 ? -14.918 -2.331 7.482 1.00 87.44 93 ALA A CA 1
ATOM 764 C C . ALA A 1 93 ? -13.458 -2.546 7.926 1.00 87.44 93 ALA A C 1
ATOM 766 O O . ALA A 1 93 ? -12.539 -2.280 7.154 1.00 87.44 93 ALA A O 1
ATOM 767 N N . MET A 1 94 ? -13.232 -3.095 9.126 1.00 90.06 94 MET A N 1
ATOM 768 C CA . MET A 1 94 ? -11.888 -3.455 9.592 1.00 90.06 94 MET A CA 1
ATOM 769 C C . MET A 1 94 ? -11.204 -4.449 8.658 1.00 90.06 94 MET A C 1
ATOM 771 O O . MET A 1 94 ? -10.047 -4.242 8.302 1.00 90.06 94 MET A O 1
ATOM 775 N N . SER A 1 95 ? -11.906 -5.519 8.269 1.00 91.44 95 SER A N 1
ATOM 776 C CA . SER A 1 95 ? -11.336 -6.539 7.383 1.00 91.44 95 SER A CA 1
ATOM 777 C C . SER A 1 95 ? -10.946 -5.951 6.025 1.00 91.44 95 SER A C 1
ATOM 779 O O . SER A 1 95 ? -9.867 -6.245 5.519 1.00 91.44 95 SER A O 1
ATOM 781 N N . ALA A 1 96 ? -11.758 -5.036 5.487 1.00 92.25 96 ALA A N 1
ATOM 782 C CA . ALA A 1 96 ? -11.458 -4.341 4.243 1.00 92.25 96 ALA A CA 1
ATOM 783 C C . ALA A 1 96 ? -10.198 -3.466 4.365 1.00 92.25 96 ALA A C 1
ATOM 785 O O . ALA A 1 96 ? -9.322 -3.540 3.508 1.00 92.25 96 ALA A O 1
ATOM 786 N N . PHE A 1 97 ? -10.052 -2.692 5.448 1.00 92.44 97 PHE A N 1
ATOM 787 C CA . PHE A 1 97 ? -8.855 -1.869 5.661 1.00 92.44 97 PHE A CA 1
ATOM 788 C C . PHE A 1 97 ? -7.596 -2.695 5.948 1.00 92.44 97 PHE A C 1
ATOM 790 O O . PHE A 1 97 ? -6.512 -2.335 5.490 1.00 92.44 97 PHE A O 1
ATOM 797 N N . LEU A 1 98 ? -7.729 -3.826 6.645 1.00 93.56 98 LEU A N 1
ATOM 798 C CA . LEU A 1 98 ? -6.628 -4.769 6.833 1.00 93.56 98 LEU A CA 1
ATOM 799 C C . LEU A 1 98 ? -6.145 -5.311 5.481 1.00 93.56 98 LEU A C 1
ATOM 801 O O . LEU A 1 98 ? -4.946 -5.262 5.201 1.00 93.56 98 LEU A O 1
ATOM 805 N N . LEU A 1 99 ? -7.075 -5.761 4.631 1.00 93.94 99 LEU A N 1
ATOM 806 C CA . LEU A 1 99 ? -6.768 -6.240 3.284 1.00 93.94 99 LEU A CA 1
ATOM 807 C C . LEU A 1 99 ? -6.142 -5.140 2.423 1.00 93.94 99 LEU A C 1
ATOM 809 O O . LEU A 1 99 ? -5.143 -5.410 1.762 1.00 93.94 99 LEU A O 1
ATOM 813 N N . CYS A 1 100 ? -6.633 -3.897 2.482 1.00 92.75 100 CYS A N 1
ATOM 814 C CA . CYS A 1 100 ? -5.987 -2.769 1.801 1.00 92.75 100 CYS A CA 1
ATOM 815 C C . CYS A 1 100 ? -4.518 -2.620 2.206 1.00 92.75 100 CYS A C 1
ATOM 817 O O . CYS A 1 100 ? -3.657 -2.480 1.338 1.00 92.75 100 CYS A O 1
ATOM 819 N N . GLY A 1 101 ? -4.221 -2.665 3.508 1.00 91.44 101 GLY A N 1
ATOM 820 C CA . GLY A 1 101 ? -2.850 -2.560 4.004 1.00 91.44 101 GLY A CA 1
ATOM 821 C C . GLY A 1 101 ? -1.967 -3.715 3.529 1.00 91.44 101 GLY A C 1
ATOM 822 O O . GLY A 1 101 ? -0.875 -3.477 3.021 1.00 91.44 101 GLY A O 1
ATOM 823 N N . VAL A 1 102 ? -2.461 -4.955 3.598 1.00 93.69 102 VAL A N 1
ATOM 824 C CA . VAL A 1 102 ? -1.719 -6.150 3.151 1.00 93.69 102 VAL A CA 1
ATOM 825 C C . VAL A 1 102 ? -1.464 -6.128 1.644 1.00 93.69 102 VAL A C 1
ATOM 827 O O . VAL A 1 102 ? -0.329 -6.326 1.215 1.00 93.69 102 VAL A O 1
ATOM 830 N N . ILE A 1 103 ? -2.487 -5.842 0.836 1.00 92.69 103 ILE A N 1
ATOM 831 C CA . ILE A 1 103 ? -2.363 -5.767 -0.627 1.00 92.69 103 ILE A CA 1
ATOM 832 C C . ILE A 1 103 ? -1.406 -4.640 -1.013 1.00 92.69 103 ILE A C 1
ATOM 834 O O . ILE A 1 103 ? -0.574 -4.828 -1.895 1.00 92.69 103 ILE A O 1
ATOM 838 N N . THR A 1 104 ? -1.475 -3.495 -0.331 1.00 90.75 104 THR A N 1
ATOM 839 C CA . THR A 1 104 ? -0.533 -2.391 -0.550 1.00 90.75 104 THR A CA 1
ATOM 840 C C . THR A 1 104 ? 0.891 -2.820 -0.228 1.00 90.75 104 THR A C 1
ATOM 842 O O . THR A 1 104 ? 1.794 -2.616 -1.034 1.00 90.75 104 THR A O 1
ATOM 845 N N . PHE A 1 105 ? 1.107 -3.429 0.935 1.00 90.69 105 PHE A N 1
ATOM 846 C CA . PHE A 1 105 ? 2.440 -3.781 1.407 1.00 90.69 105 PHE A CA 1
ATOM 847 C C . PHE A 1 105 ? 3.094 -4.851 0.528 1.00 90.69 105 PHE A C 1
ATOM 849 O O . PHE A 1 105 ? 4.212 -4.660 0.054 1.00 90.69 105 PHE A O 1
ATOM 856 N N . ILE A 1 106 ? 2.374 -5.942 0.254 1.00 90.38 106 ILE A N 1
ATOM 857 C CA . ILE A 1 106 ? 2.870 -7.053 -0.565 1.00 90.38 106 ILE A CA 1
ATOM 858 C C . ILE A 1 106 ? 2.956 -6.631 -2.031 1.00 90.38 106 ILE A C 1
ATOM 860 O O . ILE A 1 106 ? 3.983 -6.830 -2.673 1.00 90.38 106 ILE A O 1
ATOM 864 N N . GLY A 1 107 ? 1.900 -6.006 -2.554 1.00 84.94 107 GLY A N 1
ATOM 865 C CA . GLY A 1 107 ? 1.824 -5.607 -3.955 1.00 84.94 107 GLY A CA 1
ATOM 866 C C . GLY A 1 107 ? 2.886 -4.586 -4.340 1.00 84.94 107 GLY A C 1
ATOM 867 O O . GLY A 1 107 ? 3.384 -4.636 -5.455 1.00 84.94 107 GLY A O 1
ATOM 868 N N . THR A 1 108 ? 3.285 -3.706 -3.416 1.00 86.62 108 THR A N 1
ATOM 869 C CA . THR A 1 108 ? 4.338 -2.702 -3.660 1.00 86.62 108 THR A CA 1
ATOM 870 C C . THR A 1 108 ? 5.717 -3.143 -3.178 1.00 86.62 108 THR A C 1
ATOM 872 O O . THR A 1 108 ? 6.650 -2.345 -3.208 1.00 86.62 108 THR A O 1
ATOM 875 N N . GLN A 1 109 ? 5.856 -4.392 -2.718 1.00 85.75 109 GLN A N 1
ATOM 876 C CA . GLN A 1 109 ? 7.099 -4.939 -2.159 1.00 85.75 109 GLN A CA 1
ATOM 877 C C . GLN A 1 109 ? 7.696 -4.047 -1.052 1.00 85.75 109 GLN A C 1
ATOM 879 O O . GLN A 1 109 ? 8.907 -3.895 -0.929 1.00 85.75 109 GLN A O 1
ATOM 884 N N . GLY A 1 110 ? 6.834 -3.409 -0.255 1.00 83.12 110 GLY A N 1
ATOM 885 C CA . GLY A 1 110 ? 7.227 -2.536 0.853 1.00 83.12 110 GLY A CA 1
ATOM 886 C C . GLY A 1 110 ? 7.553 -1.083 0.485 1.00 83.12 110 GLY A C 1
ATOM 887 O O . GLY A 1 110 ? 7.697 -0.266 1.399 1.00 83.12 110 GLY A O 1
ATOM 888 N N . ILE A 1 111 ? 7.587 -0.718 -0.805 1.00 83.69 111 ILE A N 1
ATOM 889 C CA . ILE A 1 111 ? 7.866 0.661 -1.260 1.00 83.69 111 ILE A CA 1
ATOM 890 C C . ILE A 1 111 ? 6.861 1.654 -0.659 1.00 83.69 111 ILE A C 1
ATOM 892 O O . ILE A 1 111 ? 7.235 2.753 -0.260 1.00 83.69 111 ILE A O 1
ATOM 896 N N . LEU A 1 112 ? 5.589 1.259 -0.536 1.00 85.69 112 LEU A N 1
ATOM 897 C CA . LEU A 1 112 ? 4.521 2.095 0.028 1.00 85.69 112 LEU A CA 1
ATOM 898 C C . LEU A 1 112 ? 4.061 1.603 1.400 1.00 85.69 112 LEU A C 1
ATOM 900 O O . LEU A 1 112 ? 2.879 1.643 1.747 1.00 85.69 112 LEU A O 1
ATOM 904 N N . SER A 1 113 ? 5.022 1.164 2.210 1.00 85.44 113 SER A N 1
ATOM 905 C CA . SER A 1 113 ? 4.806 0.771 3.605 1.00 85.44 113 SER A CA 1
ATOM 906 C C . SER A 1 113 ? 4.124 1.867 4.434 1.00 85.44 113 SER A C 1
ATOM 908 O O . SER A 1 113 ? 3.206 1.565 5.194 1.00 85.44 113 SER A O 1
ATOM 910 N N . ILE A 1 114 ? 4.475 3.142 4.231 1.00 87.50 114 ILE A N 1
ATOM 911 C CA . ILE A 1 114 ? 3.832 4.281 4.914 1.00 87.50 114 ILE A CA 1
ATOM 912 C C . ILE A 1 114 ? 2.332 4.360 4.582 1.00 87.50 114 ILE A C 1
ATOM 914 O O . ILE A 1 114 ? 1.506 4.568 5.471 1.00 87.50 114 ILE A O 1
ATOM 918 N N . ASN A 1 115 ? 1.948 4.138 3.324 1.00 89.00 115 ASN A N 1
ATOM 919 C CA . ASN A 1 115 ? 0.543 4.145 2.916 1.00 89.00 115 ASN A CA 1
ATOM 920 C C . ASN A 1 115 ? -0.219 2.926 3.459 1.00 89.00 115 ASN A C 1
ATOM 922 O O . ASN A 1 115 ? -1.389 3.052 3.829 1.00 89.00 115 ASN A O 1
ATOM 926 N N . ALA A 1 116 ? 0.439 1.763 3.553 1.00 89.94 116 ALA A N 1
ATOM 927 C CA . ALA A 1 116 ? -0.128 0.575 4.193 1.00 89.94 116 ALA A CA 1
ATOM 928 C C . ALA A 1 116 ? -0.411 0.811 5.687 1.00 89.94 116 ALA A C 1
ATOM 930 O O . ALA A 1 116 ? -1.488 0.453 6.172 1.00 89.94 116 ALA A O 1
ATOM 931 N N . LEU A 1 117 ? 0.502 1.489 6.397 1.00 90.31 117 LEU A N 1
ATOM 932 C CA . LEU A 1 117 ? 0.313 1.876 7.799 1.00 90.31 117 LEU A CA 1
ATOM 933 C C . LEU A 1 117 ? -0.932 2.752 7.985 1.00 90.31 117 LEU A C 1
ATOM 935 O O . LEU A 1 117 ? -1.679 2.543 8.938 1.00 90.31 117 LEU A O 1
ATOM 939 N N . PHE A 1 118 ? -1.205 3.685 7.068 1.00 90.50 118 PHE A N 1
ATOM 940 C CA . PHE A 1 118 ? -2.420 4.508 7.121 1.00 90.50 118 PHE A CA 1
ATOM 941 C C . PHE A 1 118 ? -3.704 3.666 7.065 1.00 90.50 118 PHE A C 1
ATOM 943 O O . PHE A 1 118 ? -4.646 3.929 7.817 1.00 90.50 118 PHE A O 1
ATOM 950 N N . PHE A 1 119 ? -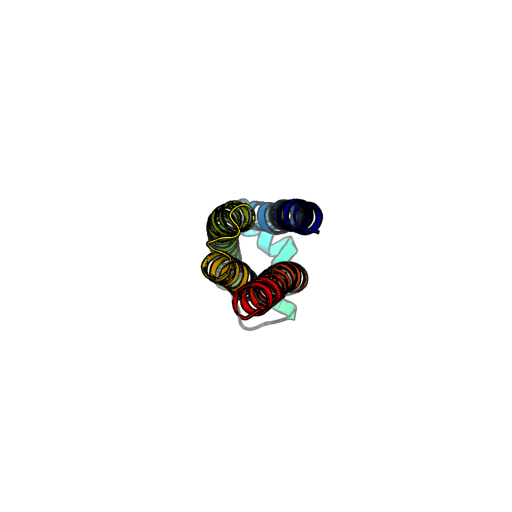3.745 2.614 6.240 1.00 91.25 119 PHE A N 1
ATOM 951 C CA . PHE A 1 119 ? -4.889 1.697 6.223 1.00 91.25 119 PHE A CA 1
ATOM 952 C C . PHE A 1 119 ? -5.015 0.905 7.528 1.00 91.25 119 PHE A C 1
ATOM 954 O O . PHE A 1 119 ? -6.124 0.739 8.041 1.00 91.25 119 PHE A O 1
ATOM 961 N N . TRP A 1 120 ? -3.902 0.479 8.125 1.00 92.25 120 TRP A N 1
ATOM 962 C CA . TRP A 1 120 ? -3.930 -0.186 9.430 1.00 92.25 120 TRP A CA 1
ATOM 963 C C . TRP A 1 120 ? -4.320 0.754 10.577 1.00 92.25 120 TRP A C 1
ATOM 965 O O . TRP A 1 120 ? -5.032 0.331 11.487 1.00 92.25 120 TRP A O 1
ATOM 975 N N . MET A 1 121 ? -3.976 2.042 10.518 1.00 91.19 121 MET A N 1
ATOM 976 C CA . MET A 1 121 ? -4.503 3.038 11.461 1.00 91.19 121 MET A CA 1
ATOM 977 C C . MET A 1 121 ? -6.027 3.168 11.338 1.00 91.19 121 MET A C 1
ATOM 979 O O . MET A 1 121 ? -6.732 3.169 12.349 1.00 91.19 121 MET A O 1
ATOM 983 N N . SER A 1 122 ? -6.557 3.204 10.110 1.00 89.38 122 SER A N 1
ATOM 984 C CA . SER A 1 122 ? -8.006 3.187 9.858 1.00 89.38 122 SER A CA 1
ATOM 985 C C . SER A 1 122 ? -8.679 1.917 10.394 1.00 89.38 122 SER A C 1
ATOM 987 O O . SER A 1 122 ? -9.767 1.992 10.971 1.00 89.38 122 SER A O 1
ATOM 989 N N . MET A 1 123 ? -8.025 0.757 10.280 1.00 92.38 123 MET A N 1
ATOM 990 C CA . MET A 1 123 ? -8.477 -0.495 10.898 1.00 92.38 123 MET A CA 1
ATOM 991 C C . MET A 1 123 ? -8.503 -0.397 12.434 1.00 92.38 123 MET A C 1
ATOM 993 O O . MET A 1 123 ? -9.523 -0.726 13.044 1.00 92.38 123 MET A O 1
ATOM 997 N N . GLY A 1 124 ? -7.430 0.098 13.058 1.00 89.06 124 GLY A N 1
ATOM 998 C CA . GLY A 1 124 ? -7.347 0.301 14.510 1.00 89.06 124 GLY A CA 1
ATOM 999 C C . GLY A 1 124 ? -8.428 1.249 15.034 1.00 89.06 124 GLY A C 1
ATOM 1000 O O . GLY A 1 124 ? -9.032 1.008 16.079 1.00 89.06 124 GLY A O 1
ATOM 1001 N N . PHE A 1 125 ? -8.769 2.279 14.263 1.00 87.62 125 PHE A N 1
ATOM 1002 C CA . PHE A 1 125 ? -9.881 3.162 14.593 1.00 87.62 125 PHE A CA 1
ATOM 1003 C C . PHE A 1 125 ? -11.244 2.457 14.521 1.00 87.62 125 PHE A C 1
ATOM 1005 O O . PHE A 1 125 ? -12.101 2.672 15.380 1.00 87.62 125 PHE A O 1
ATOM 1012 N N . CYS A 1 126 ? -11.461 1.590 13.528 1.00 87.00 126 CYS A N 1
ATOM 1013 C CA . CYS A 1 126 ? -12.689 0.797 13.445 1.00 87.00 126 CYS A CA 1
ATOM 1014 C C . CYS A 1 126 ? -12.828 -0.166 14.637 1.00 87.00 126 CYS A C 1
ATOM 1016 O O . CYS A 1 126 ? -13.928 -0.301 15.174 1.00 87.00 126 CYS A O 1
ATOM 1018 N N . LEU A 1 127 ? -11.717 -0.768 15.084 1.00 87.88 127 LEU A N 1
ATOM 1019 C CA . LEU A 1 127 ? -11.649 -1.577 16.308 1.00 87.88 127 LEU A CA 1
ATOM 1020 C C . LEU A 1 127 ? -12.050 -0.773 17.543 1.00 87.88 127 LEU A C 1
ATOM 1022 O O . LEU A 1 127 ? -12.945 -1.178 18.279 1.00 87.88 127 LEU A O 1
ATOM 1026 N N . TYR A 1 128 ? -11.429 0.391 17.733 1.00 87.75 128 TYR A N 1
ATOM 1027 C CA . TYR A 1 128 ? -11.707 1.264 18.870 1.00 87.75 128 TYR A CA 1
ATOM 1028 C C . TYR A 1 128 ? -13.191 1.648 18.947 1.00 87.75 128 TYR A C 1
ATOM 1030 O O . TYR A 1 128 ? -13.821 1.533 19.996 1.00 87.75 128 TYR A O 1
ATOM 1038 N N . ARG A 1 129 ? -13.786 2.030 17.810 1.00 84.31 129 ARG A N 1
ATOM 1039 C CA . ARG A 1 129 ? -15.213 2.374 17.744 1.00 84.31 129 ARG A CA 1
ATOM 1040 C C . ARG A 1 129 ? -16.132 1.198 18.044 1.00 84.31 129 ARG A C 1
ATOM 1042 O O . ARG A 1 129 ? -17.179 1.403 18.648 1.00 84.31 129 ARG A O 1
ATOM 1049 N N . ARG A 1 130 ? -15.765 -0.003 17.599 1.00 84.31 130 ARG A N 1
ATOM 1050 C CA . ARG A 1 130 ? -16.533 -1.214 17.885 1.00 84.31 130 ARG A CA 1
ATOM 1051 C C . ARG A 1 130 ? -16.532 -1.518 19.382 1.00 84.31 130 ARG A C 1
ATOM 1053 O O . ARG A 1 130 ? -17.582 -1.854 19.908 1.00 84.31 130 ARG A O 1
ATOM 1060 N N . ASN A 1 131 ? -15.389 -1.380 20.052 1.00 84.62 131 ASN A N 1
ATOM 1061 C CA . ASN A 1 131 ? -15.283 -1.660 21.486 1.00 84.62 131 ASN A CA 1
ATOM 1062 C C . ASN A 1 131 ? -16.180 -0.730 22.315 1.00 84.62 131 ASN A C 1
ATOM 1064 O O . ASN A 1 131 ? -16.933 -1.221 23.144 1.00 84.62 131 ASN A O 1
ATOM 1068 N N . ILE A 1 132 ? -16.199 0.573 22.007 1.00 84.00 132 ILE A N 1
ATOM 1069 C CA . ILE A 1 132 ? -17.109 1.531 22.666 1.00 84.00 132 ILE A CA 1
ATOM 1070 C C . ILE A 1 132 ? -18.578 1.128 22.473 1.00 84.00 132 ILE A C 1
ATOM 1072 O O . ILE A 1 132 ? -19.358 1.144 23.415 1.00 84.00 132 ILE A O 1
ATOM 1076 N N . GLN A 1 133 ? -18.963 0.727 21.257 1.00 79.94 133 GLN A N 1
ATOM 1077 C CA . GLN A 1 133 ? -20.342 0.307 20.988 1.00 79.94 133 GLN A CA 1
ATOM 1078 C C . GLN A 1 133 ? -20.751 -0.961 21.738 1.00 79.94 133 GLN A C 1
ATOM 1080 O O . GLN A 1 133 ? -21.933 -1.133 22.006 1.00 79.94 133 GLN A O 1
ATOM 1085 N N . LEU A 1 134 ? -19.811 -1.864 22.021 1.00 78.25 134 LEU A N 1
ATOM 1086 C CA . LEU A 1 134 ? -20.090 -3.061 22.811 1.00 78.25 134 LEU A CA 1
ATOM 1087 C C . LEU A 1 134 ? -20.253 -2.709 24.296 1.00 78.25 134 LEU A C 1
ATOM 1089 O O . LEU A 1 134 ? -21.193 -3.193 24.918 1.00 78.25 134 LEU A O 1
ATOM 1093 N N . GLU A 1 135 ? -19.414 -1.815 24.828 1.00 76.94 135 GLU A N 1
ATOM 1094 C CA . GLU A 1 135 ? -19.526 -1.322 26.211 1.00 76.94 135 GLU A CA 1
ATOM 1095 C C . GLU A 1 135 ? -20.840 -0.566 26.477 1.00 76.94 135 GLU A C 1
ATOM 1097 O O . GLU A 1 135 ? -21.389 -0.666 27.572 1.00 76.94 135 GLU A O 1
ATOM 1102 N N . ASP A 1 136 ? -21.365 0.169 25.492 1.00 70.94 136 ASP A N 1
ATOM 1103 C CA . ASP A 1 136 ? -22.648 0.879 25.609 1.00 70.94 136 ASP A CA 1
ATOM 1104 C C . ASP A 1 136 ? -23.875 -0.054 25.550 1.00 70.94 136 ASP A C 1
ATOM 1106 O O . ASP A 1 136 ? -24.962 0.354 25.945 1.00 70.94 136 ASP A O 1
ATOM 1110 N N . VAL A 1 137 ? -23.733 -1.285 25.041 1.00 72.44 137 VAL A N 1
ATOM 1111 C CA . VAL A 1 137 ? -24.827 -2.278 24.957 1.00 72.44 137 VAL A CA 1
ATOM 1112 C C . VAL A 1 137 ? -24.904 -3.155 26.212 1.00 72.44 137 VAL A C 1
ATOM 1114 O O . VAL A 1 137 ? -25.966 -3.696 26.510 1.00 72.44 137 VAL A O 1
ATOM 1117 N N . GLU A 1 138 ? -23.799 -3.306 26.947 1.00 64.06 138 GLU A N 1
ATOM 1118 C CA . GLU A 1 138 ? -23.753 -4.045 28.220 1.00 64.06 138 GLU A CA 1
ATOM 1119 C C . GLU A 1 138 ? -24.192 -3.215 29.444 1.00 64.06 138 GLU A C 1
ATOM 1121 O O . GLU A 1 138 ? -24.359 -3.785 30.524 1.00 64.06 138 GLU A O 1
ATOM 1126 N N . LYS A 1 139 ? -24.389 -1.897 29.295 1.00 54.03 139 LYS A N 1
ATOM 1127 C CA . LYS A 1 139 ? -24.928 -0.998 30.333 1.00 54.03 139 LYS A CA 1
ATOM 1128 C C . LYS A 1 139 ? -26.435 -0.813 30.207 1.00 54.03 139 LYS A C 1
ATOM 1130 O O . LYS A 1 139 ? -27.080 -0.719 31.275 1.00 54.03 139 LYS A O 1
#

=== Feature glossary ===
Each block in this record encodes a different view of the same protein. In brief:

Predicted aligned error. PAE(i, j) answers: if I align the predicted and true structures on residue i, how far off (in Å) do I expect residue j to be? A block-diagonal PA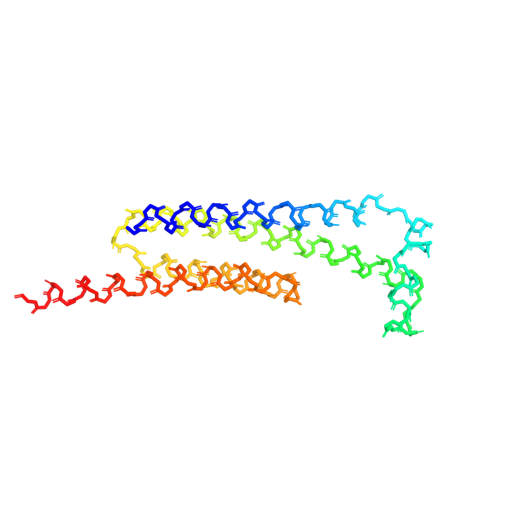E matrix with low values on the blocks and high values off-diagonal is the signature of a multi-domain protein with confidently predicted domains but uncertain inter-domain orientation.

Contact-map, Ramachandran, and PAE plots. Plot images: a contact map (which residues are close in 3D, as an N×N binary image), a Ramachandran scatter (backbone torsion angles, revealing secondary-structure composition at a glance), and — for AlphaFold structures — a PAE heatmap (pairwise prediction confidence).

Backbone torsions (φ/ψ). φ (phi) and ψ (psi) are the two rotatable backbone dihedrals per residue: φ is the C(i-1)–N–Cα–C torsion, ψ is the N–Cα–C–N(i+1) torsion, both in degrees on (−180°, 180°]. α-helical residues cluster near (−60°, −45°); β-strand residues near (−120°, +130°). A Ramachandran plot is simply a scatter of (φ, ψ) for every residue.

Foldseek 3Di. A 3Di character summarizes, for each residue, the relative orientation of the Cα frame of its nearest spatial neighbor. Because it encodes fold topology rather than chemistry, 3Di alignments detect remote structural similarity that sequence alignment misses.

Radius of gyration, Cα contacts, bounding box. Three whole-structure scalars: the radius of gyration (RMS distance of Cα from centroid, in Å), the count of Cα–Cα contacts (pairs closer than 8 Å and separated by more than four residues in sequence — i.e. tertiary, not local, contacts), and the bounding-box dimensions. Together they distinguish compact globular folds from extended fibres or disordered chains.

Sequence. Sequence gives the chain of amino acids in standard one-letter code (A=alanine, C=cysteine, …, Y=tyrosine), read N→C. It is the only feature that is directly encoded by the gene; all structural features are derived from the folded form of this sequence.

mmCIF coordinates. Atomic coordinates in PDBx/mmCIF format — the same representation the Protein Data Bank distributes. Each line of the _atom_site loop places one backbone atom in Cartesian space (units: ångströms, origin: arbitrary).

Secondary structure (3-state, P-SEA). Three-state secondary structure (P-SEA) collapses the e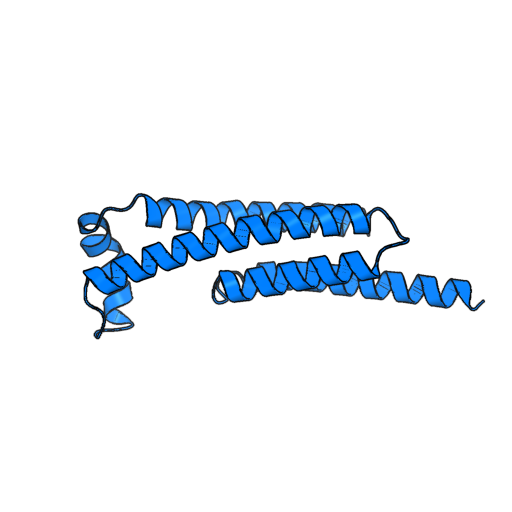ight DSSP classes into helix (a), strand (b), and coil (c). P-SEA assigns these from Cα geometry alone — distances and angles — without requiring backbone oxygens, so it works on any Cα trace.

InterPro / GO / CATH / organism. Functional annotations link the protein to curated databases. InterPro entries identify conserved domains and families by matching the sequence against member-database signatures (Pfam, PROSITE, CDD, …). Gene Ontology (GO) terms describe molecular function, biological process, and cellular component in a controlled vocabulary. CATH places the structure in a hierarchical fold classification (Class/Architecture/Topology/Homologous-superfamily). The organism is the source species.

B-factor. B-factor (Debye–Waller factor) reflects atomic displacement in the crystal lattice. It is an experimental observable (units Å²), not a prediction; low values mean the atom is pinned down, high values mean it moves or is heterogeneous across the crystal.

Rendered structure images. Structure images are PyMOL renders from six orthogonal camera directions. Cartoon representation draws helices as coils and strands as arrows; sticks shows the backbone as bonds; surface shows the solvent-excluded envelope. Rainbow coloring maps sequence position to hue (blue→red, N→C); chain coloring assigns a distinct color per polypeptide.

Solvent-accessible surface area. Solvent-accessible surface area (SASA) is the area in Å² traced out by the centre of a 1.4 Å probe sphere (a water molecule) rolled over the protein's van der Waals surface (Shrake–Rupley / Lee–Richards construction). Buried residues have near-zero SASA; fully exposed residues can exceed 200 Å². The total SASA scales roughly with the number of surface residues.

Secondary structure (8-state, DSSP). The SS8 string is DSSP's per-residue secondary-structure call. α-helix (H) means an i→i+4 H-bond ladder; β-strand (E) means the residue participates in a β-sheet; 3₁₀ (G) and π (I) are tighter and wider helices; T/S are turns/bends; '-' is loop.

pLDDT. For AlphaFold models, the B-factor field carries pLDDT — the model's own estimate of local accuracy on a 0–100 scale. Regions with pLDDT<50 should be treated as essentially unmodeled; they often correspond to intrinsically disordered segments.

Nearest PDB structures. Nearest PDB neighbors are the top structural matches found by Foldseek when searching this structure against the entire Protein Data Bank. Each hit reports a TM-score (0 to 1; >0.5 almost always implies the same fold) and an E-value. These are *structural* homologs — they may share no detectable sequence similarity.